Protein AF-A0A645IPY6-F1 (afdb_monomer)

Solvent-accessible surface area (backbone atoms only — not comparable to full-atom values): 4641 Å² total; per-residue (Å²): 129,84,81,80,59,63,66,61,49,51,48,52,50,46,58,75,66,47,70,77,72,58,54,80,38,62,72,60,26,56,76,70,73,40,93,44,42,66,55,38,51,63,71,74,39,53,76,67,57,46,54,50,51,47,52,50,52,33,45,75,72,64,52,56,77,58,66,67,58,52,55,53,62,72,73,106

Sequence (76 aa):
MPELDTNTYFTKLIVACVVEPNLNLKDLQDGYRVMSADDLLGTMLLAGERSELQSKVLEINGFKNDFELLDEAKNS

pLDDT: mean 85.66, std 16.43, range [47.66, 98.0]

Secondary structure (DSSP, 8-state):
-----HHHHHHHHHHHH--SS-TT-HHHHHHHT-SSHHHHHHHHS-HHHHHHHHHHHHHHTT---THHHHHHHHT-

Structure (mmCIF, N/CA/C/O backbone):
data_AF-A0A645IPY6-F1
#
_entry.id   AF-A0A645IPY6-F1
#
loop_
_atom_site.group_PDB
_atom_site.id
_atom_site.type_symbol
_atom_site.label_atom_id
_atom_site.label_alt_id
_atom_site.label_comp_id
_atom_site.label_asym_id
_atom_site.label_entity_id
_atom_site.label_seq_id
_atom_site.pdbx_PDB_ins_code
_atom_site.Cartn_x
_atom_site.Cartn_y
_atom_site.Cartn_z
_atom_site.occupancy
_atom_site.B_iso_or_equiv
_atom_site.auth_seq_id
_atom_site.auth_comp_id
_atom_site.auth_asym_id
_atom_site.auth_atom_id
_atom_site.pdbx_PDB_model_num
ATOM 1 N N . MET A 1 1 ? 5.905 -13.152 23.721 1.00 58.12 1 MET A N 1
ATOM 2 C CA . MET A 1 1 ? 5.129 -12.802 22.513 1.00 58.12 1 MET A CA 1
ATOM 3 C C . MET A 1 1 ? 6.102 -12.213 21.510 1.00 58.12 1 MET A C 1
ATOM 5 O O . MET A 1 1 ? 6.922 -11.416 21.951 1.00 58.12 1 MET A O 1
ATOM 9 N N . PRO A 1 2 ? 6.091 -12.628 20.235 1.00 74.81 2 PRO A N 1
ATOM 10 C CA . PRO A 1 2 ? 6.817 -11.889 19.207 1.00 74.81 2 PRO A CA 1
ATOM 11 C C . PRO A 1 2 ? 6.267 -10.458 19.140 1.00 74.81 2 PRO A C 1
ATOM 13 O O . PRO A 1 2 ? 5.060 -10.255 19.285 1.00 74.81 2 PRO A O 1
ATOM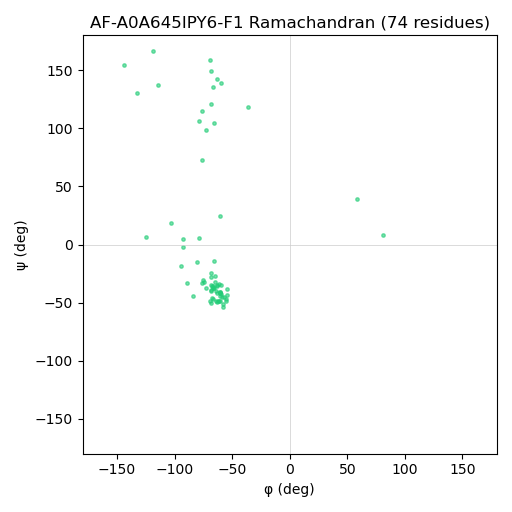 16 N N . GLU A 1 3 ? 7.156 -9.481 18.988 1.00 84.50 3 GLU A N 1
ATOM 17 C CA . GLU A 1 3 ? 6.779 -8.085 18.774 1.00 84.50 3 GLU A CA 1
ATOM 18 C C . GLU A 1 3 ? 6.087 -7.955 17.411 1.00 84.50 3 GLU A C 1
ATOM 20 O O . GLU A 1 3 ? 6.515 -8.563 16.427 1.00 84.50 3 GLU A O 1
ATOM 25 N N . LEU A 1 4 ? 4.980 -7.216 17.364 1.00 85.56 4 LEU A N 1
ATOM 26 C CA . LEU A 1 4 ? 4.252 -6.982 16.123 1.00 85.56 4 LEU A CA 1
ATOM 27 C C . LEU A 1 4 ? 5.006 -5.948 15.284 1.00 85.56 4 LEU A C 1
ATOM 29 O O . LEU A 1 4 ? 5.064 -4.778 15.656 1.00 85.56 4 LEU A O 1
ATOM 33 N N . ASP A 1 5 ? 5.507 -6.360 14.121 1.00 91.56 5 ASP A N 1
ATOM 34 C CA . ASP A 1 5 ? 5.960 -5.419 13.097 1.00 91.56 5 ASP A CA 1
ATOM 35 C C . ASP A 1 5 ? 4.738 -4.761 12.442 1.00 91.56 5 ASP A C 1
ATOM 37 O O . ASP A 1 5 ? 4.072 -5.323 11.564 1.00 91.56 5 ASP A O 1
ATOM 41 N N . THR A 1 6 ? 4.433 -3.555 12.912 1.00 88.06 6 THR A N 1
ATOM 42 C CA . THR A 1 6 ? 3.285 -2.762 12.472 1.00 88.06 6 THR A CA 1
ATOM 43 C C . THR A 1 6 ? 3.370 -2.388 10.996 1.00 88.06 6 THR A C 1
ATOM 45 O O . THR A 1 6 ? 2.348 -2.387 10.310 1.00 88.06 6 THR A O 1
ATOM 48 N N . ASN A 1 7 ? 4.569 -2.122 10.472 1.00 87.69 7 ASN A N 1
ATOM 49 C CA . ASN A 1 7 ? 4.751 -1.747 9.074 1.00 87.69 7 ASN A CA 1
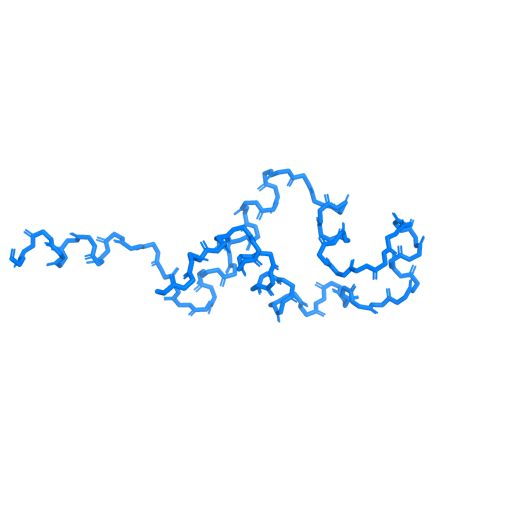ATOM 50 C C . ASN A 1 7 ? 4.455 -2.938 8.159 1.00 87.69 7 ASN A C 1
ATOM 52 O O . ASN A 1 7 ? 3.652 -2.830 7.225 1.00 87.69 7 ASN A O 1
ATOM 56 N N . THR A 1 8 ? 5.038 -4.095 8.475 1.00 90.81 8 THR A N 1
ATOM 57 C CA . THR A 1 8 ? 4.786 -5.328 7.724 1.00 90.81 8 THR A CA 1
ATOM 58 C C . THR A 1 8 ? 3.306 -5.712 7.783 1.00 90.81 8 THR A C 1
ATOM 60 O O . THR A 1 8 ? 2.728 -6.075 6.757 1.00 90.81 8 THR A O 1
ATOM 63 N N . TYR A 1 9 ? 2.659 -5.577 8.946 1.00 91.38 9 TYR A N 1
ATOM 64 C CA . TYR A 1 9 ? 1.223 -5.827 9.090 1.00 91.38 9 TYR A CA 1
ATOM 65 C C . TYR A 1 9 ? 0.379 -4.941 8.164 1.00 91.38 9 TYR A C 1
ATOM 67 O O . TYR A 1 9 ? -0.408 -5.461 7.372 1.00 91.38 9 TYR A O 1
ATOM 75 N N . PHE A 1 10 ? 0.563 -3.616 8.213 1.00 91.44 10 PHE A N 1
ATOM 76 C CA . PHE A 1 10 ? -0.231 -2.701 7.389 1.00 91.44 10 PHE A CA 1
ATOM 77 C C . PHE A 1 10 ? 0.057 -2.855 5.898 1.00 91.44 10 PHE A C 1
ATOM 79 O O . PHE A 1 10 ? -0.871 -2.773 5.100 1.00 91.44 10 PHE A O 1
ATOM 86 N N . THR A 1 11 ? 1.305 -3.132 5.511 1.00 93.38 11 THR A N 1
ATOM 87 C CA . THR A 1 11 ? 1.645 -3.411 4.108 1.00 93.38 11 THR A CA 1
ATOM 88 C C . THR A 1 11 ? 0.840 -4.596 3.586 1.00 93.38 11 THR A C 1
ATOM 90 O O . THR A 1 11 ? 0.142 -4.474 2.581 1.00 93.38 11 THR A O 1
ATOM 93 N N . LYS A 1 12 ? 0.851 -5.711 4.324 1.00 94.25 12 LYS A N 1
ATOM 94 C CA . LYS A 1 12 ? 0.120 -6.924 3.940 1.00 94.25 12 LYS A CA 1
ATOM 95 C C . LYS A 1 12 ? -1.391 -6.736 3.964 1.00 94.25 12 LYS A C 1
ATOM 97 O O . LYS A 1 12 ? -2.076 -7.267 3.094 1.00 94.25 12 LYS A O 1
ATOM 102 N N . LEU A 1 13 ? -1.905 -5.976 4.930 1.00 94.31 13 LEU A N 1
ATOM 103 C CA . LEU A 1 13 ? -3.322 -5.626 4.994 1.00 94.31 13 LEU A CA 1
ATOM 104 C C . LEU A 1 13 ? -3.747 -4.845 3.745 1.00 94.31 13 LEU A C 1
ATOM 106 O O . LEU A 1 13 ? -4.731 -5.203 3.109 1.00 94.31 13 LEU A O 1
ATOM 110 N N . ILE A 1 14 ? -2.985 -3.816 3.364 1.00 94.94 14 ILE A N 1
ATOM 111 C CA . ILE A 1 14 ? 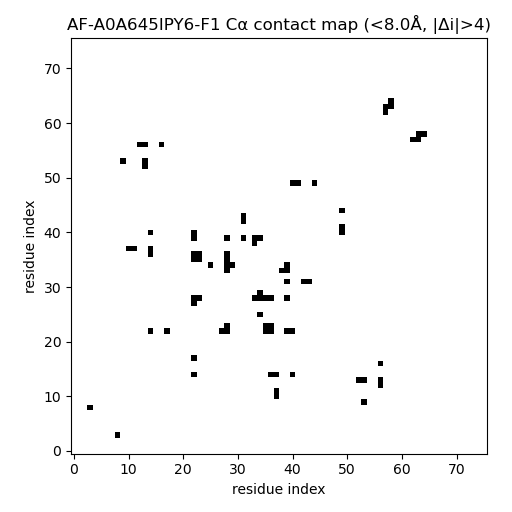-3.277 -3.019 2.169 1.00 94.94 14 ILE A CA 1
ATOM 112 C C . ILE A 1 14 ? -3.214 -3.900 0.917 1.00 94.94 14 ILE A C 1
ATOM 114 O O . ILE A 1 14 ? -4.167 -3.885 0.143 1.00 94.94 14 ILE A O 1
ATOM 118 N N . VAL A 1 15 ? -2.160 -4.711 0.741 1.00 95.88 15 VAL A N 1
ATOM 119 C CA . VAL A 1 15 ? -2.051 -5.648 -0.398 1.00 95.88 15 VAL A CA 1
ATOM 120 C C . VAL A 1 15 ? -3.263 -6.569 -0.493 1.00 95.88 15 VAL A C 1
ATOM 122 O O . VAL A 1 15 ? -3.781 -6.780 -1.585 1.00 95.88 15 VAL A O 1
ATOM 125 N N . ALA A 1 16 ? -3.734 -7.102 0.635 1.00 95.25 16 ALA A N 1
ATOM 126 C CA . ALA A 1 16 ? -4.893 -7.988 0.662 1.00 95.25 16 ALA A CA 1
ATOM 127 C C . ALA A 1 16 ? -6.212 -7.275 0.309 1.00 95.25 16 ALA A C 1
ATOM 129 O O . ALA A 1 16 ? -7.154 -7.929 -0.136 1.00 95.25 16 ALA A O 1
ATOM 130 N N . CYS A 1 17 ? -6.291 -5.956 0.504 1.00 95.62 17 CYS A N 1
ATOM 131 C CA . CYS A 1 17 ? -7.492 -5.162 0.244 1.00 95.62 17 CYS A CA 1
ATOM 132 C C . CYS A 1 17 ? -7.532 -4.513 -1.149 1.00 95.62 17 CYS A C 1
ATOM 134 O O . CYS A 1 17 ? -8.612 -4.121 -1.593 1.00 95.62 17 CYS A O 1
ATOM 136 N N . VAL A 1 18 ? -6.402 -4.388 -1.852 1.00 94.75 18 VAL A N 1
ATOM 137 C CA . VAL A 1 18 ? -6.384 -3.862 -3.227 1.00 94.75 18 VAL A CA 1
ATOM 138 C C . VAL A 1 18 ? -6.816 -4.955 -4.202 1.00 94.75 18 VAL A C 1
ATOM 140 O O . VAL A 1 18 ? -6.070 -5.887 -4.491 1.00 94.75 18 VAL A O 1
ATOM 143 N N . VAL A 1 19 ? -8.038 -4.824 -4.721 1.00 94.94 19 VAL A N 1
ATOM 144 C CA . VAL A 1 19 ? -8.597 -5.744 -5.727 1.00 94.94 19 VAL A CA 1
ATOM 145 C C . VAL A 1 19 ? -8.160 -5.352 -7.139 1.00 94.94 19 VAL A C 1
ATOM 147 O O . VAL A 1 19 ? -7.755 -6.214 -7.913 1.00 94.94 19 VAL A O 1
ATOM 150 N N . GLU A 1 20 ? -8.214 -4.057 -7.460 1.00 93.81 20 GLU A N 1
ATOM 151 C CA . GLU A 1 20 ? -7.786 -3.515 -8.750 1.00 93.81 20 GLU A CA 1
ATOM 152 C C . GLU A 1 20 ? -6.886 -2.283 -8.548 1.00 93.81 20 GLU A C 1
ATOM 154 O O . GLU A 1 20 ? -7.267 -1.375 -7.802 1.00 93.81 20 GLU A O 1
ATOM 159 N N . PRO A 1 21 ? -5.712 -2.224 -9.205 1.00 93.69 21 PRO A N 1
ATOM 160 C CA . PRO A 1 21 ? -5.142 -3.269 -10.061 1.00 93.69 21 PRO A CA 1
ATOM 161 C C . PRO A 1 21 ? -4.729 -4.514 -9.259 1.00 93.69 21 PRO A C 1
ATOM 163 O O . PRO A 1 21 ? -4.313 -4.401 -8.106 1.00 93.69 21 PRO A O 1
ATOM 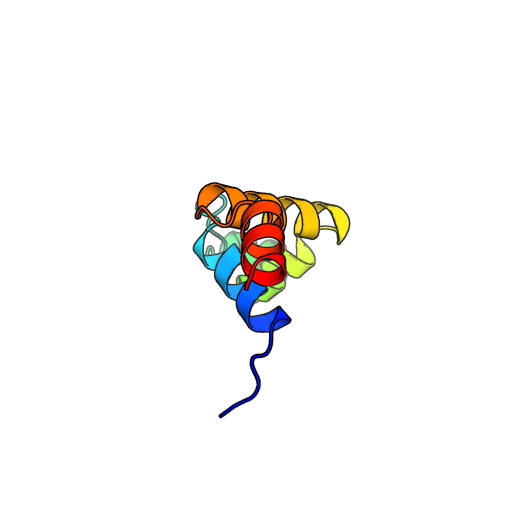166 N N . ASN A 1 22 ? -4.786 -5.704 -9.866 1.00 95.31 22 ASN A N 1
ATOM 167 C CA . ASN A 1 22 ? -4.252 -6.909 -9.224 1.00 95.31 22 ASN A CA 1
ATOM 168 C C . ASN A 1 22 ? -2.721 -6.802 -9.070 1.00 95.31 22 ASN A C 1
ATOM 170 O O . ASN A 1 22 ? -1.957 -6.987 -10.020 1.00 95.31 22 ASN A O 1
ATOM 174 N N . LEU A 1 23 ? -2.279 -6.546 -7.837 1.00 96.62 23 LEU A N 1
ATOM 175 C CA . LEU A 1 23 ? -0.876 -6.317 -7.482 1.00 96.62 23 LEU A CA 1
ATOM 176 C C . LEU A 1 23 ? 0.031 -7.541 -7.682 1.00 96.62 23 LEU A C 1
ATOM 178 O O . LEU A 1 23 ? 1.251 -7.404 -7.676 1.00 96.62 23 LEU A O 1
ATOM 182 N N . ASN A 1 24 ? -0.542 -8.735 -7.861 1.00 95.94 24 ASN A N 1
ATOM 183 C CA . ASN A 1 24 ? 0.194 -9.966 -8.157 1.00 95.94 24 ASN A CA 1
ATOM 184 C C . ASN A 1 24 ? 0.314 -10.245 -9.666 1.00 95.94 24 ASN A C 1
ATOM 186 O O . ASN A 1 24 ? 0.819 -11.299 -10.057 1.00 95.94 24 ASN A O 1
ATOM 190 N N . LEU A 1 25 ? -0.150 -9.336 -10.532 1.00 97.62 25 LEU A N 1
ATOM 191 C CA . LEU A 1 25 ? 0.043 -9.473 -11.972 1.00 97.62 25 LEU A CA 1
ATOM 192 C C . L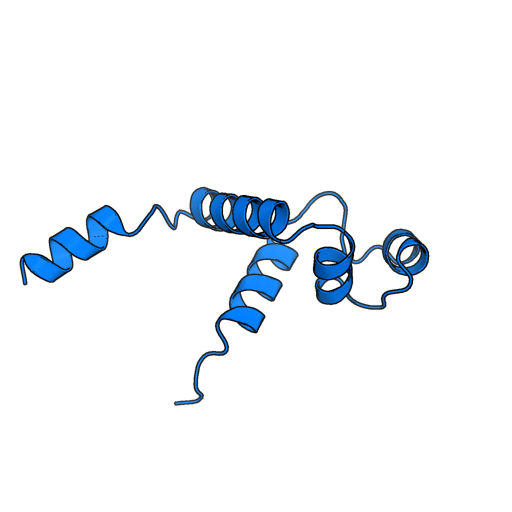EU A 1 25 ? 1.517 -9.307 -12.333 1.00 97.62 25 LEU A C 1
ATOM 194 O O . LEU A 1 25 ? 2.108 -8.247 -12.130 1.00 97.62 25 LEU A O 1
ATOM 198 N N . LYS A 1 26 ? 2.079 -10.354 -12.943 1.00 96.19 26 LYS A N 1
ATOM 199 C CA . LYS A 1 26 ? 3.476 -10.386 -13.379 1.00 96.19 26 LYS A CA 1
ATOM 200 C C . LYS A 1 26 ? 3.816 -9.223 -14.310 1.00 96.19 26 LYS A C 1
ATOM 202 O O . LYS A 1 26 ? 4.804 -8.546 -14.075 1.00 96.19 26 LYS A O 1
ATOM 207 N N . ASP A 1 27 ? 2.985 -8.955 -15.314 1.00 96.62 27 ASP A N 1
ATOM 208 C CA . ASP A 1 27 ? 3.256 -7.890 -16.290 1.00 96.62 27 ASP A CA 1
ATOM 209 C C . ASP A 1 27 ? 3.296 -6.499 -15.636 1.00 96.62 27 ASP A C 1
ATOM 211 O O . ASP A 1 27 ? 4.100 -5.649 -16.019 1.00 96.62 27 ASP A O 1
ATOM 215 N N . LEU A 1 28 ? 2.466 -6.279 -14.609 1.00 96.00 28 LEU A N 1
ATOM 216 C CA . LEU A 1 28 ? 2.478 -5.047 -13.826 1.00 96.00 28 LEU A CA 1
ATOM 217 C C . LEU A 1 28 ? 3.765 -4.952 -12.998 1.00 96.00 28 LEU A C 1
ATOM 219 O O . LEU A 1 28 ? 4.470 -3.950 -13.077 1.00 96.00 28 LEU A O 1
ATOM 223 N N . GLN A 1 29 ? 4.111 -6.005 -12.255 1.00 98.00 29 GLN A N 1
ATOM 224 C CA . GLN A 1 29 ? 5.337 -6.047 -11.452 1.00 98.00 29 GLN A CA 1
ATOM 225 C C . GLN A 1 29 ? 6.606 -5.889 -12.305 1.00 98.00 29 GLN A C 1
ATOM 227 O O . GLN A 1 29 ? 7.490 -5.109 -11.948 1.00 98.00 29 GLN A O 1
ATOM 232 N N . ASP A 1 30 ? 6.667 -6.544 -13.467 1.00 97.81 30 ASP A N 1
ATOM 233 C CA . ASP A 1 30 ? 7.765 -6.424 -14.430 1.00 97.81 30 ASP A CA 1
ATOM 234 C C . ASP A 1 30 ? 7.912 -4.980 -14.933 1.00 97.81 30 ASP A C 1
ATOM 236 O O . ASP A 1 30 ? 9.030 -4.466 -15.028 1.00 97.81 30 ASP A O 1
ATOM 240 N N . GLY A 1 31 ? 6.791 -4.297 -15.201 1.00 96.94 31 GLY A N 1
ATOM 241 C CA . GLY A 1 31 ? 6.772 -2.889 -15.607 1.00 96.94 31 GLY A CA 1
ATOM 242 C C . GLY A 1 31 ? 7.401 -1.955 -14.568 1.00 96.94 31 GLY A C 1
ATOM 243 O O . GLY A 1 31 ? 8.098 -1.005 -14.930 1.00 96.94 31 GLY A O 1
ATOM 244 N N . TYR A 1 32 ? 7.227 -2.273 -13.284 1.00 96.62 32 TYR A N 1
ATOM 245 C CA . TYR A 1 32 ? 7.827 -1.556 -12.155 1.00 96.62 32 TYR A CA 1
ATOM 246 C C . TYR A 1 32 ? 9.175 -2.140 -11.696 1.00 96.62 32 TYR A C 1
ATOM 248 O O . TYR A 1 32 ? 9.819 -1.563 -10.824 1.00 96.62 32 TYR A O 1
ATOM 256 N N . ARG A 1 33 ? 9.645 -3.236 -12.314 1.00 97.25 33 ARG A N 1
ATOM 257 C CA . ARG A 1 33 ? 10.891 -3.954 -11.979 1.00 97.25 33 ARG A CA 1
ATOM 258 C C . ARG A 1 33 ? 10.944 -4.456 -10.532 1.00 97.25 33 ARG A C 1
ATOM 260 O O . ARG A 1 33 ? 11.998 -4.426 -9.897 1.00 97.25 33 ARG A O 1
ATOM 267 N N . VAL A 1 34 ? 9.812 -4.934 -10.034 1.00 97.19 34 VAL A N 1
ATOM 268 C CA . VAL A 1 34 ? 9.652 -5.513 -8.693 1.00 97.19 34 VAL A CA 1
ATOM 269 C C . VAL A 1 34 ? 9.198 -6.969 -8.792 1.00 97.19 34 VAL A C 1
ATOM 271 O O . VAL A 1 34 ? 8.810 -7.426 -9.861 1.00 97.19 34 VAL A O 1
ATOM 274 N N . MET A 1 35 ? 9.265 -7.715 -7.686 1.00 94.75 35 MET A N 1
ATOM 275 C CA . ME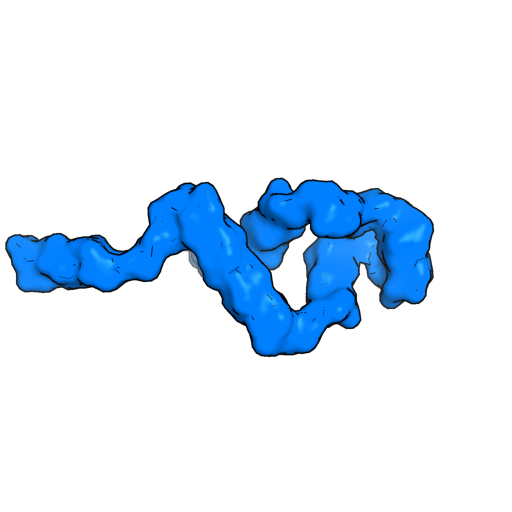T A 1 35 ? 8.904 -9.145 -7.650 1.00 94.75 35 MET A CA 1
ATOM 276 C C . MET A 1 35 ? 7.838 -9.480 -6.598 1.00 94.75 35 MET A C 1
ATOM 278 O O . MET A 1 35 ? 7.559 -10.653 -6.347 1.00 94.75 35 MET A O 1
ATOM 282 N N . SER A 1 36 ? 7.273 -8.469 -5.937 1.00 96.50 36 SER A N 1
ATOM 283 C CA . SER A 1 36 ? 6.262 -8.648 -4.900 1.00 96.50 36 SER A CA 1
ATOM 284 C C . SER A 1 36 ? 5.227 -7.526 -4.940 1.00 96.50 36 SER A C 1
ATOM 286 O O . SER A 1 36 ? 5.510 -6.414 -5.388 1.00 96.50 36 SER A O 1
ATOM 288 N N . ALA A 1 37 ? 4.019 -7.817 -4.455 1.00 96.31 37 ALA A N 1
ATOM 289 C CA . ALA A 1 37 ? 2.959 -6.821 -4.315 1.00 96.31 37 ALA A CA 1
ATOM 290 C C . ALA A 1 37 ? 3.318 -5.730 -3.286 1.00 96.31 37 ALA A C 1
ATOM 292 O O . ALA A 1 37 ? 2.940 -4.572 -3.462 1.00 96.31 37 ALA A O 1
ATOM 293 N N . ASP A 1 38 ? 4.078 -6.092 -2.247 1.00 94.88 38 ASP A N 1
ATOM 294 C CA . ASP A 1 38 ? 4.550 -5.174 -1.208 1.00 94.88 38 ASP A CA 1
ATOM 295 C C . ASP A 1 38 ? 5.501 -4.118 -1.809 1.00 94.88 38 ASP A C 1
ATOM 297 O O . ASP A 1 38 ? 5.301 -2.912 -1.625 1.00 94.88 38 ASP A O 1
ATOM 301 N N . ASP A 1 39 ? 6.487 -4.570 -2.596 1.00 96.06 39 ASP A N 1
ATOM 302 C CA . ASP A 1 39 ? 7.430 -3.699 -3.310 1.00 96.06 39 ASP A CA 1
ATOM 303 C C . ASP A 1 39 ? 6.722 -2.878 -4.390 1.00 96.06 39 ASP A C 1
ATOM 305 O O . ASP A 1 39 ? 7.034 -1.702 -4.595 1.00 96.06 39 ASP A O 1
ATOM 309 N N . LEU A 1 40 ? 5.739 -3.480 -5.068 1.00 96.81 40 LEU A N 1
ATOM 310 C CA . LEU A 1 40 ? 4.936 -2.800 -6.076 1.00 96.81 40 LEU A CA 1
ATOM 311 C C . LEU A 1 40 ? 4.171 -1.620 -5.474 1.00 96.81 40 LEU A C 1
ATOM 313 O O . LEU A 1 40 ? 4.279 -0.516 -5.998 1.00 96.81 40 LEU A O 1
ATOM 317 N N . LEU A 1 41 ? 3.478 -1.800 -4.344 1.00 93.94 41 LEU A N 1
ATOM 318 C CA . LEU A 1 41 ? 2.813 -0.693 -3.644 1.00 93.94 41 LEU A CA 1
ATOM 319 C C . LEU A 1 41 ? 3.793 0.400 -3.219 1.00 93.94 41 LEU A C 1
ATOM 321 O O . LEU A 1 41 ? 3.484 1.582 -3.351 1.00 93.94 41 LEU A O 1
ATOM 325 N N . GLY A 1 42 ? 4.961 0.013 -2.697 1.00 92.19 42 GLY A N 1
ATOM 326 C CA . GLY A 1 42 ? 6.007 0.961 -2.305 1.00 92.19 42 GLY A CA 1
ATOM 327 C C . GLY A 1 42 ? 6.593 1.747 -3.481 1.00 92.19 42 GLY A C 1
ATOM 328 O O . GLY A 1 42 ? 7.038 2.874 -3.292 1.00 92.19 42 GLY A O 1
ATOM 329 N N . THR A 1 43 ? 6.567 1.173 -4.686 1.00 95.44 43 THR A N 1
ATOM 330 C CA . THR A 1 43 ? 7.076 1.810 -5.911 1.00 95.44 43 THR A CA 1
ATOM 331 C C . THR A 1 43 ? 5.998 2.630 -6.626 1.00 95.44 43 THR A C 1
ATOM 333 O O . THR A 1 43 ? 6.305 3.650 -7.237 1.00 95.44 43 THR A O 1
ATOM 336 N N . MET A 1 44 ? 4.735 2.198 -6.561 1.00 94.38 44 MET A N 1
ATOM 337 C CA . MET A 1 44 ? 3.604 2.851 -7.226 1.00 94.38 44 MET A CA 1
ATOM 338 C C . MET A 1 44 ? 3.137 4.125 -6.525 1.00 94.38 44 MET A C 1
ATOM 340 O O . MET A 1 44 ? 2.649 5.024 -7.205 1.00 94.38 44 MET A O 1
ATOM 344 N N . LEU A 1 45 ? 3.232 4.182 -5.194 1.00 94.62 45 LEU A N 1
ATOM 345 C CA . LEU A 1 45 ? 2.601 5.225 -4.388 1.00 94.62 45 LEU A CA 1
ATOM 346 C C . LEU A 1 45 ? 3.630 6.105 -3.689 1.00 94.62 45 LEU A C 1
ATOM 348 O O . LEU A 1 45 ? 4.576 5.626 -3.059 1.00 94.62 45 LEU A O 1
ATOM 352 N N . LEU A 1 46 ? 3.381 7.410 -3.707 1.00 95.19 46 LEU A N 1
ATOM 353 C CA . LEU A 1 46 ? 4.054 8.354 -2.828 1.00 95.19 46 LEU A CA 1
ATOM 354 C C . LEU A 1 46 ? 3.605 8.137 -1.376 1.00 95.19 46 LEU A C 1
ATOM 356 O O . LEU A 1 46 ? 2.523 7.619 -1.098 1.00 95.19 46 LEU A O 1
ATOM 360 N N . ALA A 1 47 ? 4.415 8.600 -0.420 1.00 90.56 47 ALA A N 1
ATOM 361 C CA . ALA A 1 47 ? 4.133 8.423 1.007 1.00 90.56 47 ALA A CA 1
ATOM 362 C C . ALA A 1 47 ? 2.741 8.945 1.425 1.00 90.56 47 ALA A C 1
ATOM 364 O O . ALA A 1 47 ? 2.061 8.306 2.227 1.00 90.56 47 ALA A O 1
ATOM 365 N N . GLY A 1 48 ? 2.299 10.072 0.852 1.00 92.38 48 GLY A N 1
ATOM 366 C CA . GLY A 1 48 ? 0.968 10.633 1.103 1.00 92.38 48 GLY A CA 1
ATOM 367 C C . GLY A 1 48 ? -0.161 9.749 0.568 1.00 92.38 48 GLY A C 1
ATOM 368 O O . GLY A 1 48 ? -1.090 9.435 1.306 1.00 92.38 48 GLY A O 1
ATOM 369 N N . GLU A 1 49 ? -0.036 9.274 -0.671 1.00 94.94 49 GLU A N 1
ATOM 370 C CA . GLU A 1 49 ? -1.027 8.401 -1.318 1.00 94.94 49 GLU A CA 1
ATOM 371 C C . GLU A 1 49 ? -1.145 7.060 -0.587 1.00 94.94 49 GLU A C 1
ATOM 373 O O . GLU A 1 49 ? -2.242 6.555 -0.354 1.00 94.94 49 GLU A O 1
ATOM 378 N N . ARG A 1 50 ? -0.012 6.505 -0.142 1.00 92.62 50 ARG A N 1
ATOM 379 C CA . ARG A 1 50 ? 0.009 5.289 0.674 1.00 92.62 50 ARG A CA 1
ATOM 380 C C . ARG A 1 50 ? -0.691 5.492 2.021 1.00 92.62 50 ARG A C 1
ATOM 382 O O . ARG A 1 50 ? -1.430 4.610 2.453 1.00 92.62 50 ARG A O 1
ATOM 389 N N . SER A 1 51 ? -0.478 6.635 2.676 1.00 91.69 51 SER A N 1
ATOM 390 C CA . SER A 1 51 ? -1.146 6.958 3.945 1.00 91.69 51 SER A CA 1
ATOM 391 C C . SER A 1 51 ? -2.657 7.128 3.774 1.00 91.69 51 SER A C 1
ATOM 393 O O . SER A 1 51 ? -3.432 6.713 4.641 1.00 91.69 51 SER A O 1
ATOM 395 N N . GLU A 1 52 ? -3.087 7.718 2.661 1.00 94.50 52 GLU A N 1
ATOM 396 C CA . GLU A 1 52 ? -4.504 7.859 2.332 1.00 94.50 52 GLU A CA 1
ATOM 397 C C . GLU A 1 52 ? -5.141 6.494 2.045 1.00 94.50 52 GLU A C 1
ATOM 399 O O . GLU A 1 52 ? -6.180 6.165 2.622 1.00 94.50 52 GLU A O 1
ATOM 404 N N . LEU A 1 53 ? -4.475 5.651 1.248 1.00 94.31 53 LEU A N 1
ATOM 405 C CA . LEU A 1 53 ? -4.921 4.286 0.969 1.00 94.31 53 LEU A CA 1
ATOM 406 C C . LEU A 1 53 ? -5.039 3.455 2.251 1.00 94.31 53 LEU A C 1
ATOM 408 O O . LEU A 1 53 ? -6.051 2.788 2.452 1.00 94.31 53 LEU A O 1
ATOM 412 N N . GLN A 1 54 ? -4.048 3.525 3.143 1.00 93.38 54 GLN A N 1
ATOM 413 C CA . GLN A 1 54 ? -4.105 2.851 4.440 1.00 93.38 54 GLN A CA 1
ATOM 414 C C . GLN A 1 54 ? -5.331 3.296 5.243 1.00 93.38 54 GLN A C 1
ATOM 416 O O . GLN A 1 54 ? -6.052 2.453 5.773 1.00 93.38 54 GLN A O 1
ATOM 421 N N . SER A 1 55 ? -5.601 4.603 5.290 1.00 92.38 55 SER A N 1
ATOM 422 C CA . SER A 1 55 ? -6.767 5.151 5.991 1.00 92.38 55 SER A CA 1
ATOM 423 C C . SER A 1 55 ? -8.081 4.623 5.409 1.00 92.38 55 SER A C 1
ATOM 425 O O . SER A 1 55 ? -8.972 4.233 6.159 1.00 92.38 55 SER A O 1
ATOM 427 N N . LYS A 1 56 ? -8.186 4.530 4.077 1.00 93.38 56 LYS A N 1
ATOM 428 C CA . LYS A 1 56 ? -9.361 3.963 3.398 1.00 93.38 56 LYS A CA 1
ATOM 429 C C . LYS A 1 56 ? -9.520 2.465 3.607 1.00 93.38 56 LYS A C 1
ATOM 431 O O . LYS A 1 56 ? -10.638 2.004 3.822 1.00 93.38 56 LYS A O 1
ATOM 436 N N . VAL A 1 57 ? -8.424 1.713 3.599 1.00 93.81 57 VAL A N 1
ATOM 437 C CA . VAL A 1 57 ? -8.430 0.281 3.924 1.00 93.81 57 VAL A CA 1
ATOM 438 C C . VAL A 1 57 ? -8.938 0.060 5.347 1.00 93.81 57 VAL A C 1
ATOM 440 O O . VAL A 1 57 ? -9.774 -0.815 5.564 1.00 93.81 57 VAL A O 1
ATOM 443 N N . LEU A 1 58 ? -8.487 0.863 6.309 1.00 91.75 58 LEU A N 1
ATOM 444 C CA . LEU A 1 58 ? -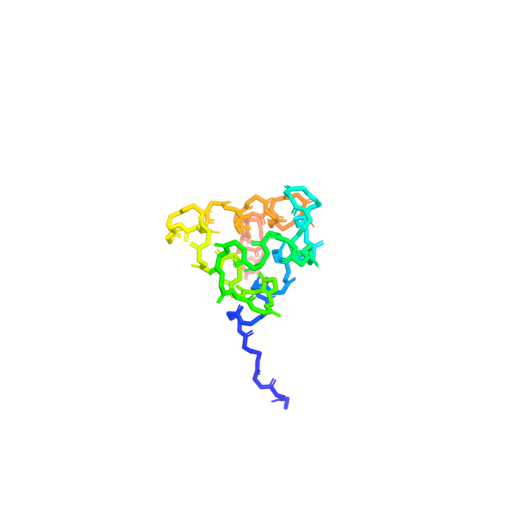8.967 0.793 7.687 1.00 91.75 58 LEU A CA 1
ATOM 445 C C . LEU A 1 58 ? -10.458 1.134 7.787 1.00 91.75 58 LEU A C 1
ATOM 447 O O . LEU A 1 58 ? -11.226 0.339 8.328 1.00 91.75 58 LEU A O 1
ATOM 451 N N . GLU A 1 59 ? -10.879 2.242 7.177 1.00 90.69 59 GLU A N 1
ATOM 452 C CA . GLU A 1 59 ? -12.276 2.684 7.143 1.00 90.69 59 GLU A CA 1
ATOM 453 C C . GLU A 1 59 ? -13.217 1.602 6.580 1.00 90.69 59 GLU A C 1
ATOM 455 O O . GLU A 1 59 ? -14.230 1.279 7.202 1.00 90.69 59 GLU A O 1
ATOM 460 N N . ILE A 1 60 ? -12.867 0.998 5.436 1.00 91.31 60 ILE A N 1
ATOM 461 C CA . ILE A 1 60 ? -13.6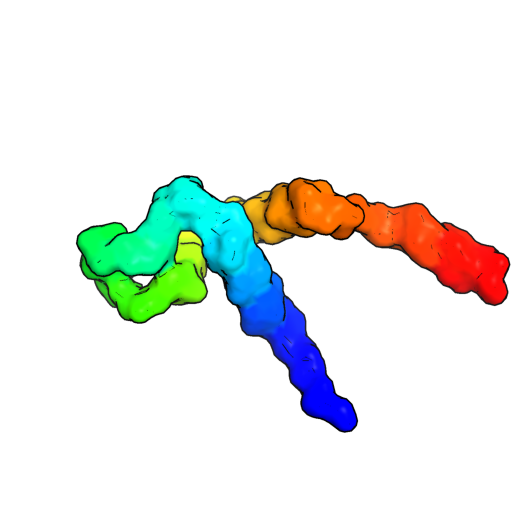86 -0.029 4.765 1.00 91.31 60 ILE A CA 1
ATOM 462 C C . ILE A 1 60 ? -13.761 -1.322 5.583 1.00 91.31 60 ILE A C 1
ATOM 464 O O . ILE A 1 60 ? -14.808 -1.966 5.617 1.00 91.31 60 ILE A O 1
ATOM 468 N N . ASN A 1 61 ? -12.679 -1.691 6.272 1.00 88.31 61 ASN A N 1
ATOM 469 C CA . ASN A 1 61 ? -12.664 -2.854 7.162 1.00 88.31 61 ASN A CA 1
ATOM 470 C C . ASN A 1 61 ? -13.315 -2.575 8.531 1.00 88.31 61 ASN A C 1
ATOM 472 O O . ASN A 1 61 ? -13.290 -3.436 9.407 1.00 88.31 61 ASN A O 1
ATOM 476 N N . GLY A 1 62 ? -13.907 -1.392 8.729 1.00 87.19 62 GLY A N 1
ATOM 477 C CA . GLY A 1 62 ? -14.612 -1.040 9.960 1.00 87.19 62 GLY A CA 1
ATOM 478 C C . GLY A 1 62 ? -13.702 -0.594 11.104 1.00 87.19 62 GLY A C 1
ATOM 479 O O . GLY A 1 62 ? -14.200 -0.355 12.202 1.00 87.19 62 GLY A O 1
ATOM 480 N N . PHE A 1 63 ? -12.404 -0.410 10.851 1.00 80.56 63 PHE A N 1
ATOM 481 C CA . PHE A 1 63 ? -11.502 0.307 11.750 1.00 80.56 63 PHE A CA 1
ATOM 482 C C . PHE A 1 63 ? -11.772 1.807 11.590 1.00 80.56 63 PHE A C 1
ATOM 484 O O . PHE A 1 63 ? -11.031 2.546 10.940 1.00 80.56 63 PHE A O 1
ATOM 491 N N . LYS A 1 64 ? -12.913 2.261 12.113 1.00 62.44 64 LYS A N 1
ATOM 492 C CA . LYS A 1 64 ? -13.163 3.694 12.270 1.00 62.44 64 LYS A CA 1
ATOM 493 C C . LYS A 1 64 ? -12.132 4.236 13.249 1.00 62.44 64 LYS A C 1
ATOM 495 O O . LYS A 1 64 ? -11.812 3.550 14.210 1.00 62.44 64 LYS A O 1
ATOM 500 N N . ASN A 1 65 ? -11.641 5.451 12.991 1.00 56.00 65 ASN A N 1
ATOM 501 C CA . ASN A 1 65 ? -10.764 6.187 13.901 1.00 56.00 65 ASN A CA 1
ATOM 502 C C . ASN A 1 65 ? -11.188 5.915 15.349 1.00 56.00 65 ASN A C 1
ATOM 504 O O . ASN A 1 65 ? -12.316 6.250 15.714 1.00 56.00 65 ASN A O 1
ATOM 508 N N . ASP A 1 66 ? -10.285 5.327 16.134 1.00 51.00 66 ASP A N 1
ATOM 509 C CA . ASP A 1 66 ? -10.436 4.918 17.538 1.00 51.00 66 ASP A CA 1
ATOM 510 C C . ASP A 1 66 ? -10.740 6.091 18.498 1.00 51.00 66 ASP A C 1
ATOM 512 O O . ASP A 1 66 ? -10.440 6.036 19.687 1.00 51.00 66 ASP A O 1
ATOM 516 N N . PHE A 1 67 ? -11.321 7.188 18.014 1.00 49.03 67 PHE A N 1
ATOM 517 C CA . PHE A 1 67 ? -11.843 8.257 18.848 1.00 49.03 67 PHE A CA 1
ATOM 518 C C . PHE A 1 67 ? -12.970 7.748 19.759 1.00 49.03 67 PHE A C 1
ATOM 520 O O . PHE A 1 67 ? -13.034 8.171 20.906 1.00 49.03 67 PHE A O 1
ATOM 527 N N . GLU A 1 68 ? -13.790 6.791 19.304 1.00 48.81 68 GLU A N 1
ATOM 528 C CA . GLU A 1 68 ? -14.809 6.152 20.156 1.00 48.81 68 GLU A CA 1
ATOM 529 C C . GLU A 1 68 ? -14.186 5.185 21.188 1.00 48.81 68 GLU A C 1
ATOM 531 O O . GLU A 1 68 ? -14.594 5.180 22.346 1.00 48.81 68 GLU A O 1
ATOM 536 N N . LEU A 1 69 ? -13.130 4.443 20.827 1.00 49.25 69 LEU A N 1
ATOM 537 C CA . LEU A 1 69 ? -12.453 3.506 21.742 1.00 49.25 69 LEU A CA 1
ATOM 538 C C . LEU A 1 69 ? -11.565 4.209 22.789 1.00 49.25 69 LEU A C 1
ATOM 540 O O . LEU A 1 69 ? -11.420 3.721 23.911 1.00 49.25 69 LEU A O 1
ATOM 544 N N . LEU A 1 70 ? -10.986 5.371 22.463 1.00 51.12 70 LEU A N 1
ATOM 545 C CA . LEU A 1 70 ? -10.235 6.199 23.417 1.00 51.12 70 LEU A CA 1
ATOM 546 C C . LEU A 1 70 ? -11.133 6.821 24.494 1.00 51.12 70 LEU A C 1
ATOM 548 O O . LEU A 1 70 ? -10.682 6.969 25.631 1.00 51.12 70 LEU A O 1
ATOM 552 N N . ASP A 1 71 ? -1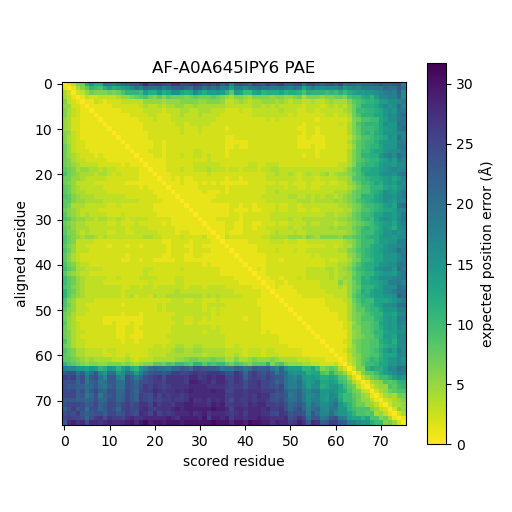2.371 7.188 24.161 1.00 48.88 71 ASP A N 1
ATOM 553 C CA . ASP A 1 71 ? -13.326 7.719 25.140 1.00 48.88 71 ASP A CA 1
ATOM 554 C C . ASP A 1 71 ? -13.880 6.618 26.059 1.00 48.88 71 ASP A C 1
ATOM 556 O O . ASP A 1 71 ? -14.079 6.864 27.249 1.00 48.88 71 ASP A O 1
ATOM 560 N N . GLU A 1 72 ? -14.040 5.381 25.578 1.00 51.72 72 GLU A N 1
ATOM 561 C CA . GLU A 1 72 ? -14.369 4.234 26.441 1.00 51.72 72 GLU A CA 1
ATOM 562 C C . GLU A 1 72 ? -13.205 3.858 27.377 1.00 51.72 72 GLU A C 1
ATOM 564 O O . GLU A 1 72 ? -13.414 3.630 28.571 1.00 51.72 72 GLU A O 1
ATOM 569 N N . ALA A 1 73 ? -11.959 3.892 26.888 1.00 49.38 73 ALA A N 1
ATOM 570 C CA . ALA A 1 73 ? -10.769 3.622 27.703 1.00 49.38 73 ALA A CA 1
ATOM 571 C C . ALA A 1 73 ? -10.491 4.704 28.765 1.00 49.38 73 ALA A C 1
ATOM 573 O O . ALA A 1 73 ? -9.907 4.409 29.806 1.00 49.38 73 ALA A O 1
ATOM 574 N N . LYS A 1 74 ? -10.907 5.956 28.526 1.00 53.91 74 LYS A N 1
ATOM 575 C CA . LYS A 1 74 ? -10.822 7.053 29.510 1.00 53.91 74 LYS A CA 1
ATOM 576 C C . LYS A 1 74 ? -11.949 7.036 30.548 1.00 53.91 74 LYS A C 1
ATOM 578 O O . LYS A 1 74 ? -11.826 7.722 31.559 1.00 53.91 74 LYS A O 1
ATOM 583 N N . ASN A 1 75 ? -13.016 6.273 30.307 1.00 53.44 75 ASN A N 1
ATOM 584 C CA . ASN A 1 75 ? -14.149 6.091 31.221 1.00 53.44 75 ASN A CA 1
ATOM 585 C C . ASN A 1 75 ? -14.112 4.736 31.961 1.00 53.44 75 ASN A C 1
ATOM 587 O O . ASN A 1 75 ? -15.140 4.296 32.479 1.00 53.44 75 ASN A O 1
ATOM 591 N N . SER A 1 76 ? -12.944 4.086 32.003 1.00 47.66 76 SER A N 1
ATOM 592 C CA . SER A 1 76 ? -12.675 2.845 32.745 1.00 47.66 76 SER A CA 1
ATOM 593 C C . SER A 1 76 ? -11.856 3.101 34.008 1.00 47.66 76 SER A C 1
ATOM 595 O O . SER A 1 76 ? -10.937 3.949 33.949 1.00 47.66 76 SER A O 1
#

InterPro domains:
  IPR014986 Phage-like element PBSX protein XkdN-like [PF08890] (2-74)
  IPR038559 Phage-like element PBSX protein XkdN-like superfamily [G3DSA:3.30.2220.30] (1-64)

Organism: NCBI:txid1076179

Radius of gyration: 15.51 Å; Cα contacts (8 Å, |Δi|>4): 43; chains: 1; bounding box: 26×23×49 Å

Mean predicted aligned error: 7.42 Å

Foldseek 3Di:
DPDDPPVVVLLVLLLVPCPPPNLCDPVQCVVQVHHGSSVSCVSVDDPVRSVVSSQVSCVVVVVDPCPVVVVVVVVD

Nearest PDB structures (foldseek):
  3klu-assembly1_A  TM=8.629E-01  e=7.687E-03  Bacillus subtilis